Protein AF-A0A8T5UK65-F1 (afdb_monomer_lite)

Sequence (82 aa):
MSEIEVETSTSKLNVLFWAMYDLANTIYSMVIVSLIIFRYIVVIGQLEHGMTYGQASLVFGLVQGIMQGLLAICVPILGAFS

Structure (mmCIF, N/CA/C/O backbone):
data_AF-A0A8T5UK65-F1
#
_entry.id   AF-A0A8T5UK65-F1
#
loop_
_atom_site.group_PDB
_atom_site.id
_atom_site.type_symbol
_atom_site.label_atom_id
_atom_site.label_alt_id
_atom_site.label_comp_id
_atom_site.label_asym_id
_atom_site.label_entity_id
_atom_site.label_seq_id
_atom_site.pdbx_PDB_ins_code
_atom_site.Cartn_x
_atom_site.Cartn_y
_atom_site.Cartn_z
_atom_site.occupancy
_atom_site.B_iso_or_equiv
_atom_site.auth_seq_id
_atom_site.auth_comp_id
_atom_site.auth_asym_id
_atom_site.auth_atom_id
_atom_site.pdbx_PDB_model_num
ATOM 1 N N . MET A 1 1 ? 12.702 36.291 -29.767 1.00 38.56 1 MET A N 1
ATOM 2 C CA . MET A 1 1 ? 13.838 35.360 -29.887 1.00 38.56 1 MET A CA 1
ATOM 3 C C . MET A 1 1 ? 13.348 34.060 -29.289 1.00 38.56 1 MET A C 1
ATOM 5 O O . MET A 1 1 ? 13.164 34.006 -28.085 1.00 38.56 1 MET A O 1
ATOM 9 N N . SER A 1 2 ? 12.924 33.124 -30.136 1.00 42.56 2 SER A N 1
ATOM 10 C CA . SER A 1 2 ? 12.435 31.817 -29.696 1.00 42.56 2 SER A CA 1
ATOM 11 C C . SER A 1 2 ? 13.593 31.081 -29.031 1.00 42.56 2 SER A C 1
ATOM 13 O O . SER A 1 2 ? 14.606 30.851 -29.691 1.00 42.56 2 SER A O 1
ATOM 15 N N . GLU A 1 3 ? 13.470 30.781 -27.740 1.00 51.44 3 GLU A N 1
ATOM 16 C CA . GLU A 1 3 ? 14.345 29.833 -27.052 1.00 51.44 3 GLU A CA 1
ATOM 17 C C . GLU A 1 3 ? 14.250 28.508 -27.803 1.00 51.44 3 GLU A C 1
ATOM 19 O O . GLU A 1 3 ? 13.232 27.823 -27.779 1.00 51.44 3 GLU A O 1
ATOM 24 N N . ILE A 1 4 ? 15.286 28.204 -28.576 1.00 57.81 4 ILE A N 1
ATOM 25 C CA . ILE A 1 4 ? 15.455 26.884 -29.154 1.00 57.81 4 ILE A CA 1
ATOM 26 C C . ILE A 1 4 ? 15.918 26.033 -27.976 1.00 57.81 4 ILE A C 1
ATOM 28 O O . ILE A 1 4 ? 17.078 26.128 -27.576 1.00 57.81 4 ILE A O 1
ATOM 32 N N . GLU A 1 5 ? 14.996 25.278 -27.374 1.00 58.56 5 GLU A N 1
ATOM 33 C CA . GLU A 1 5 ? 15.334 24.190 -26.458 1.00 58.56 5 GLU A CA 1
ATOM 34 C C . GLU A 1 5 ? 16.269 23.250 -27.217 1.00 58.56 5 GLU A C 1
ATOM 36 O O . GLU A 1 5 ? 15.866 22.495 -28.101 1.00 58.56 5 GLU A O 1
ATOM 41 N N . VAL A 1 6 ? 17.566 23.377 -26.948 1.00 58.31 6 VAL A N 1
ATOM 42 C CA . VAL A 1 6 ? 18.565 22.472 -27.495 1.00 58.31 6 VAL A CA 1
ATOM 43 C C . VAL A 1 6 ? 18.290 21.122 -26.849 1.00 58.31 6 VAL A C 1
ATOM 45 O O . VAL A 1 6 ? 18.605 20.939 -25.671 1.00 58.31 6 VAL A O 1
ATOM 48 N N . GLU A 1 7 ? 17.686 20.195 -27.601 1.00 59.34 7 GLU A N 1
ATOM 49 C CA . GLU A 1 7 ? 17.562 18.796 -27.196 1.00 59.34 7 GLU A CA 1
ATOM 50 C C . GLU A 1 7 ? 18.957 18.297 -26.821 1.00 59.34 7 GLU A C 1
ATOM 52 O O . GLU A 1 7 ? 19.833 18.062 -27.658 1.00 59.34 7 GLU A O 1
ATOM 57 N N . THR A 1 8 ? 19.200 18.212 -25.519 1.00 60.94 8 THR A N 1
ATOM 58 C CA . THR A 1 8 ? 20.478 17.765 -24.996 1.00 60.94 8 THR A CA 1
ATOM 59 C C . THR A 1 8 ? 20.544 16.282 -25.317 1.00 60.94 8 THR A C 1
ATOM 61 O O . THR A 1 8 ? 19.691 15.518 -24.861 1.00 60.94 8 THR A O 1
ATOM 64 N N . SER A 1 9 ? 21.517 15.859 -26.132 1.00 59.38 9 SER A N 1
ATOM 65 C CA . SER A 1 9 ? 21.685 14.449 -26.493 1.00 59.38 9 SER A CA 1
ATOM 66 C C . SER A 1 9 ? 21.780 13.627 -25.209 1.00 59.38 9 SER A C 1
ATOM 68 O O . SER A 1 9 ? 22.793 13.662 -24.503 1.00 59.38 9 SER A O 1
ATOM 70 N N . THR A 1 10 ? 20.695 12.948 -24.847 1.00 62.50 10 THR A N 1
ATOM 71 C CA . THR A 1 10 ? 20.604 12.304 -23.544 1.00 62.50 10 THR A CA 1
ATOM 72 C C . THR A 1 10 ? 21.443 11.039 -23.608 1.00 62.50 10 THR A C 1
ATOM 74 O O . THR A 1 10 ? 21.103 10.069 -24.283 1.00 62.50 10 THR A O 1
ATOM 77 N N . SER A 1 11 ? 22.592 11.060 -22.933 1.00 78.06 11 SER A N 1
ATOM 78 C CA . SER A 1 11 ? 23.415 9.865 -22.773 1.00 78.06 11 SER A CA 1
ATOM 79 C C . SER A 1 11 ? 22.581 8.762 -22.119 1.00 78.06 11 SER A C 1
ATOM 81 O O . SER A 1 11 ? 21.826 9.031 -21.183 1.00 78.06 11 SER A O 1
ATOM 83 N N . LYS A 1 12 ? 22.751 7.506 -22.555 1.00 79.19 12 LYS A N 1
ATOM 84 C CA . LYS A 1 12 ? 22.092 6.330 -21.947 1.00 79.19 12 LYS A CA 1
ATOM 85 C C . LYS A 1 12 ? 22.288 6.271 -20.426 1.00 79.19 12 LYS A C 1
ATOM 87 O O . LYS A 1 12 ? 21.425 5.789 -19.704 1.00 79.19 12 LYS A O 1
ATOM 92 N N . LEU A 1 13 ? 23.411 6.802 -19.948 1.00 81.00 13 LEU A N 1
ATOM 93 C CA . LEU A 1 13 ? 23.756 6.882 -18.532 1.00 81.00 13 LEU A CA 1
ATOM 94 C C . LEU A 1 13 ? 22.889 7.920 -17.791 1.00 81.00 13 LEU A C 1
ATOM 96 O O . LEU A 1 13 ? 22.470 7.686 -16.664 1.00 81.00 13 LEU A O 1
ATOM 100 N N . ASN A 1 14 ? 22.537 9.019 -18.461 1.00 86.00 14 ASN A N 1
ATOM 101 C CA . ASN A 1 14 ? 21.618 10.022 -17.929 1.00 86.00 14 ASN A CA 1
ATOM 102 C C . ASN A 1 14 ? 20.178 9.484 -17.869 1.00 86.00 14 ASN A C 1
ATOM 104 O O . ASN A 1 14 ? 19.503 9.681 -16.866 1.00 86.00 14 ASN A O 1
ATOM 108 N N . VAL A 1 15 ? 19.735 8.731 -18.890 1.00 87.81 15 VAL A N 1
ATOM 109 C CA . VAL A 1 15 ? 18.431 8.030 -18.863 1.00 87.81 15 VAL A CA 1
ATOM 110 C C . VAL A 1 15 ? 18.349 7.077 -17.671 1.00 87.81 15 VAL A C 1
ATOM 112 O O . VAL A 1 15 ? 17.344 7.062 -16.967 1.00 87.81 15 VAL A O 1
ATOM 115 N N . LEU A 1 16 ? 19.414 6.310 -17.412 1.00 89.94 16 LEU A N 1
ATOM 116 C CA . LEU A 1 16 ? 19.465 5.404 -16.265 1.00 89.94 16 LEU A CA 1
ATOM 117 C C . LEU A 1 16 ? 19.341 6.1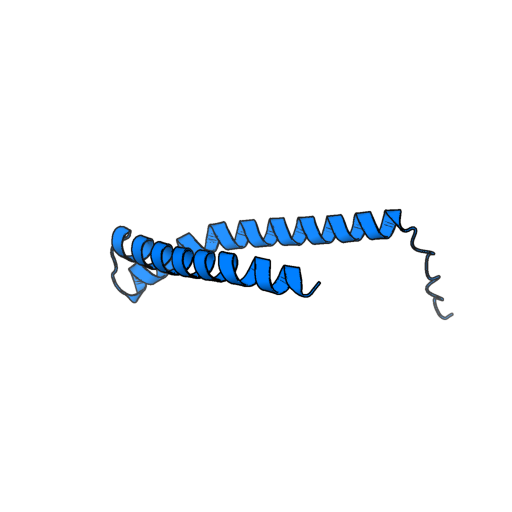63 -14.938 1.00 89.94 16 LEU A C 1
ATOM 119 O O . LEU A 1 16 ? 18.584 5.736 -14.073 1.00 89.94 16 LEU A O 1
ATOM 123 N N . PHE A 1 17 ? 20.050 7.284 -14.770 1.00 89.75 17 PHE A N 1
ATOM 124 C CA . PHE A 1 17 ? 19.942 8.084 -13.547 1.00 89.75 17 PHE A CA 1
ATOM 125 C C . PHE A 1 17 ? 18.539 8.649 -13.336 1.00 89.75 17 PHE A C 1
ATOM 127 O O . PHE A 1 17 ? 18.033 8.577 -12.218 1.00 89.75 17 PHE A O 1
ATOM 134 N N . TRP A 1 18 ? 17.889 9.135 -14.393 1.00 92.44 18 TRP A N 1
ATOM 135 C CA . TRP A 1 18 ? 16.500 9.588 -14.321 1.00 92.44 18 TRP A CA 1
ATOM 136 C C . TRP A 1 18 ? 15.536 8.450 -13.975 1.00 92.44 18 TRP A C 1
ATOM 138 O O . TRP A 1 18 ? 14.728 8.594 -13.064 1.00 92.44 18 TRP A O 1
ATOM 148 N N . ALA A 1 19 ? 15.681 7.282 -14.604 1.00 90.56 19 ALA A N 1
ATOM 149 C CA . ALA A 1 19 ? 14.861 6.114 -14.285 1.00 90.56 19 ALA A CA 1
ATOM 150 C C . ALA A 1 19 ? 15.057 5.639 -12.832 1.00 90.56 19 ALA A C 1
ATOM 152 O O . ALA A 1 19 ? 14.095 5.285 -12.153 1.00 90.56 19 ALA A O 1
ATOM 153 N N . MET A 1 20 ? 16.294 5.660 -12.327 1.00 92.12 20 MET A N 1
ATOM 154 C CA . MET A 1 20 ? 16.597 5.324 -10.932 1.00 92.12 20 MET A CA 1
ATOM 155 C C . MET A 1 20 ? 16.042 6.361 -9.952 1.00 92.12 20 MET A C 1
ATOM 157 O O . MET A 1 20 ? 15.590 5.993 -8.868 1.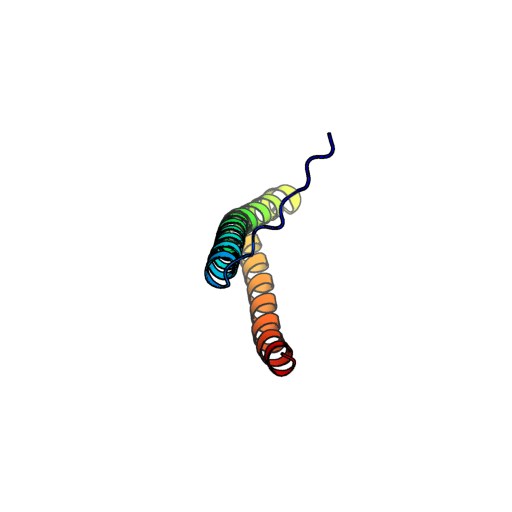00 92.12 20 MET A O 1
ATOM 161 N N . TYR A 1 21 ? 16.061 7.640 -10.323 1.00 93.44 21 TYR A N 1
ATOM 162 C CA . TYR A 1 21 ? 15.459 8.714 -9.540 1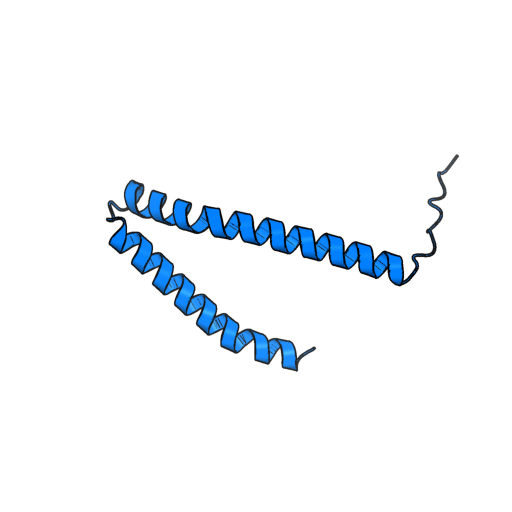.00 93.44 21 TYR A CA 1
ATOM 163 C C . TYR A 1 21 ? 13.936 8.542 -9.432 1.00 93.44 21 TYR A C 1
ATOM 165 O O . TYR A 1 21 ? 13.393 8.566 -8.327 1.00 93.44 21 TYR A O 1
ATOM 173 N N . ASP A 1 22 ? 13.256 8.256 -10.544 1.00 94.31 22 ASP A N 1
ATOM 174 C CA . ASP A 1 22 ? 11.813 7.987 -10.554 1.00 94.31 22 ASP A CA 1
ATOM 175 C C . ASP A 1 22 ? 11.453 6.717 -9.774 1.00 94.31 22 ASP A C 1
ATOM 177 O O . ASP A 1 22 ? 10.476 6.696 -9.016 1.00 94.31 22 ASP A O 1
ATOM 181 N N . LEU A 1 23 ? 12.273 5.668 -9.889 1.00 91.94 23 LEU A N 1
ATOM 182 C CA . LEU A 1 23 ? 12.123 4.458 -9.087 1.00 91.94 23 LEU A CA 1
ATOM 183 C C . LEU A 1 23 ? 12.243 4.770 -7.589 1.00 91.94 23 LEU A C 1
ATOM 185 O O . LEU A 1 23 ? 11.402 4.332 -6.802 1.00 91.94 23 LEU A O 1
ATOM 189 N N . ALA A 1 24 ? 13.252 5.547 -7.190 1.00 93.06 24 ALA A N 1
ATOM 190 C CA . ALA A 1 24 ? 13.451 5.940 -5.799 1.00 93.06 24 ALA A CA 1
ATOM 191 C C . ALA A 1 24 ? 12.258 6.744 -5.261 1.00 93.06 24 ALA A C 1
ATOM 193 O O . ALA A 1 24 ? 11.764 6.449 -4.171 1.00 93.06 24 ALA A O 1
ATOM 194 N N . ASN A 1 25 ? 11.739 7.693 -6.043 1.00 94.62 25 ASN A N 1
ATOM 195 C CA . ASN A 1 25 ? 10.551 8.469 -5.684 1.00 94.62 25 ASN A CA 1
ATOM 196 C C . ASN A 1 25 ? 9.304 7.589 -5.542 1.00 94.62 25 ASN A C 1
ATOM 198 O O . ASN A 1 25 ? 8.517 7.770 -4.609 1.00 94.62 25 ASN A O 1
ATOM 202 N N . THR A 1 26 ? 9.141 6.606 -6.428 1.00 94.81 26 THR A N 1
ATOM 203 C CA . THR A 1 26 ? 8.023 5.656 -6.383 1.00 94.81 26 THR A CA 1
ATOM 204 C C . THR A 1 26 ? 8.092 4.795 -5.126 1.00 94.81 26 THR A C 1
ATOM 206 O O . THR A 1 26 ? 7.108 4.695 -4.395 1.00 94.81 26 THR A O 1
ATOM 209 N N . ILE A 1 27 ? 9.261 4.220 -4.820 1.00 91.69 27 ILE A N 1
ATOM 210 C CA . ILE A 1 27 ? 9.463 3.408 -3.612 1.00 91.69 27 ILE A CA 1
ATOM 211 C C . ILE A 1 27 ? 9.218 4.251 -2.360 1.00 91.69 27 ILE A C 1
ATOM 213 O O . ILE A 1 27 ? 8.468 3.833 -1.480 1.00 91.69 27 ILE A O 1
ATOM 217 N N . TYR A 1 28 ? 9.806 5.446 -2.288 1.00 92.56 28 TYR A N 1
ATOM 218 C CA . TYR A 1 28 ? 9.640 6.347 -1.150 1.00 92.56 28 TYR A CA 1
ATOM 219 C C . TYR A 1 28 ? 8.164 6.684 -0.900 1.00 92.56 28 TYR A C 1
ATOM 221 O O . TYR A 1 28 ? 7.663 6.527 0.216 1.00 92.56 28 TYR A O 1
ATOM 229 N N . SER A 1 29 ? 7.447 7.065 -1.958 1.00 92.19 29 SER A N 1
ATOM 230 C CA . SER A 1 29 ? 6.018 7.380 -1.891 1.00 92.19 29 SER A CA 1
ATOM 231 C C . SER A 1 29 ? 5.196 6.171 -1.443 1.00 92.19 29 SER A C 1
ATOM 233 O O . SER A 1 29 ? 4.365 6.289 -0.543 1.00 92.19 29 SER A O 1
ATOM 235 N N . MET A 1 30 ? 5.467 4.987 -1.999 1.00 90.75 30 MET A N 1
ATOM 236 C CA . MET A 1 30 ? 4.761 3.757 -1.632 1.00 90.75 30 MET A CA 1
ATOM 237 C C . MET A 1 30 ? 5.000 3.352 -0.176 1.00 90.75 30 MET A C 1
ATOM 239 O O . MET A 1 30 ? 4.064 2.928 0.503 1.00 90.75 30 MET A O 1
ATOM 243 N N . VAL A 1 31 ? 6.220 3.530 0.341 1.00 88.31 31 VAL A N 1
ATOM 244 C CA . VAL A 1 31 ? 6.530 3.261 1.752 1.00 88.31 31 VAL A CA 1
ATOM 245 C C . VAL A 1 31 ? 5.718 4.180 2.661 1.00 88.31 31 VAL A C 1
ATOM 247 O O . VAL A 1 31 ? 5.052 3.686 3.571 1.00 88.31 31 VAL A O 1
ATOM 250 N N . ILE A 1 32 ? 5.691 5.490 2.395 1.00 89.69 32 ILE A N 1
ATOM 251 C CA . ILE A 1 32 ? 4.892 6.441 3.186 1.00 89.69 32 ILE A CA 1
ATOM 252 C C . ILE A 1 32 ? 3.411 6.059 3.171 1.00 89.69 32 ILE A C 1
ATOM 254 O O . ILE A 1 32 ? 2.781 5.993 4.228 1.00 89.69 32 ILE A O 1
ATOM 258 N N . VAL A 1 33 ? 2.864 5.760 1.991 1.00 90.19 33 VAL A N 1
ATOM 259 C CA . VAL A 1 33 ? 1.463 5.346 1.848 1.00 90.19 33 VAL A CA 1
ATOM 260 C C . VAL A 1 33 ? 1.189 4.083 2.668 1.00 90.19 33 VAL A C 1
ATOM 262 O O . VAL A 1 33 ? 0.218 4.049 3.422 1.00 90.19 33 VAL A O 1
ATOM 265 N N . SER A 1 34 ? 2.067 3.077 2.602 1.00 84.44 34 SER A N 1
ATOM 266 C CA . SER A 1 34 ? 1.895 1.821 3.344 1.00 84.44 34 SER A CA 1
ATOM 267 C C . SER A 1 34 ? 1.901 2.008 4.867 1.00 84.44 34 SER A C 1
ATOM 269 O O . SER A 1 34 ? 1.123 1.362 5.570 1.00 84.44 34 SER A O 1
ATOM 271 N N . LEU A 1 35 ? 2.715 2.935 5.384 1.00 85.69 35 LEU A N 1
ATOM 272 C CA . LEU A 1 35 ? 2.779 3.242 6.816 1.00 85.69 35 LEU A CA 1
ATOM 273 C C . LEU A 1 35 ? 1.507 3.938 7.313 1.00 85.69 35 LEU A C 1
ATOM 275 O O . LEU A 1 35 ? 1.056 3.696 8.434 1.00 85.69 35 LEU A O 1
ATOM 279 N N . ILE A 1 36 ? 0.922 4.804 6.485 1.00 90.00 36 ILE A N 1
ATOM 280 C CA . ILE A 1 36 ? -0.249 5.601 6.860 1.00 90.00 36 ILE A CA 1
ATOM 281 C C . ILE A 1 36 ? -1.540 4.790 6.716 1.00 90.00 36 ILE A C 1
ATOM 283 O O . ILE A 1 36 ? -2.426 4.901 7.567 1.00 90.00 36 ILE A O 1
ATOM 287 N N . ILE A 1 37 ? -1.652 3.946 5.685 1.00 89.81 37 ILE A N 1
ATOM 288 C CA . ILE A 1 37 ? -2.916 3.283 5.339 1.00 89.81 37 ILE A CA 1
ATOM 289 C C . ILE A 1 37 ? -3.406 2.329 6.432 1.00 89.81 37 ILE A C 1
ATOM 291 O O . ILE A 1 37 ? -4.600 2.298 6.729 1.00 89.81 37 ILE A O 1
ATOM 295 N N . PHE A 1 38 ? -2.487 1.617 7.095 1.00 86.00 38 PHE A N 1
ATOM 296 C CA . PHE A 1 38 ? -2.829 0.730 8.207 1.00 86.00 38 PHE A CA 1
ATOM 297 C C . PHE A 1 38 ? -3.485 1.511 9.345 1.00 86.00 38 PHE A C 1
ATOM 299 O O . PHE A 1 38 ? -4.565 1.165 9.824 1.00 86.00 38 PHE A O 1
ATOM 306 N N . ARG A 1 39 ? -2.848 2.614 9.751 1.00 86.50 39 ARG A N 1
ATOM 307 C CA . ARG A 1 39 ? -3.343 3.454 10.840 1.00 86.50 39 ARG A CA 1
ATOM 308 C C . ARG A 1 39 ? -4.667 4.117 10.473 1.00 86.50 39 ARG A C 1
ATOM 310 O O . ARG A 1 39 ? -5.548 4.198 11.320 1.00 86.50 39 ARG A O 1
ATOM 317 N N . TYR A 1 40 ? -4.817 4.539 9.221 1.00 88.94 40 TYR A N 1
ATOM 318 C CA . TYR A 1 40 ? -6.050 5.127 8.707 1.00 88.94 40 TYR A CA 1
ATOM 319 C C . TYR A 1 40 ? -7.235 4.153 8.788 1.00 88.94 40 TYR A C 1
ATOM 321 O O . TYR A 1 40 ? -8.274 4.498 9.345 1.00 88.94 40 TYR A O 1
ATOM 329 N N . ILE A 1 41 ? -7.060 2.913 8.323 1.00 86.50 41 ILE A N 1
ATOM 330 C CA . ILE A 1 41 ? -8.118 1.891 8.347 1.00 86.50 41 ILE A CA 1
ATOM 331 C C . ILE A 1 41 ? -8.492 1.501 9.779 1.00 86.50 41 ILE A C 1
ATOM 333 O O . ILE A 1 41 ? -9.673 1.339 10.081 1.00 86.50 41 ILE A O 1
ATOM 337 N N . VAL A 1 42 ? -7.512 1.404 10.680 1.00 86.38 42 VAL A N 1
ATOM 338 C CA . VAL A 1 42 ? -7.782 1.158 12.103 1.00 86.38 42 VAL A CA 1
ATOM 339 C C . VAL A 1 42 ? -8.605 2.297 12.710 1.00 86.38 42 VAL A C 1
ATOM 341 O O . VAL A 1 42 ? -9.592 2.028 13.390 1.00 86.38 42 VAL A O 1
ATOM 344 N N . VAL A 1 43 ? -8.247 3.555 12.436 1.00 89.44 43 VAL A N 1
ATOM 345 C CA . VAL A 1 43 ? -8.974 4.726 12.950 1.00 89.44 43 VAL A CA 1
ATOM 346 C C . VAL A 1 43 ? -10.416 4.753 12.441 1.00 89.44 43 VAL A C 1
ATOM 348 O O . VAL A 1 43 ? -11.326 4.941 13.243 1.00 89.44 43 VAL A O 1
ATOM 351 N N . ILE A 1 44 ? -10.646 4.503 11.150 1.00 89.75 44 ILE A N 1
ATOM 352 C CA . ILE A 1 44 ? -12.004 4.428 10.586 1.00 89.75 44 ILE A CA 1
ATOM 353 C C . ILE A 1 44 ? -12.794 3.276 11.205 1.00 89.75 44 ILE A C 1
ATOM 355 O O . ILE A 1 44 ? -13.917 3.476 11.661 1.00 89.75 44 ILE A O 1
ATOM 359 N N . GLY A 1 45 ? -12.205 2.080 11.288 1.00 86.94 45 GLY A N 1
ATOM 360 C CA . GLY A 1 45 ? -12.868 0.920 11.885 1.00 86.94 45 GLY A CA 1
ATOM 361 C C . GLY A 1 45 ? -13.299 1.175 13.332 1.00 86.94 45 GLY A C 1
ATOM 362 O O . GLY A 1 45 ? -14.388 0.770 13.736 1.00 86.94 45 GLY A O 1
ATOM 363 N N . GLN A 1 46 ? -12.479 1.894 14.101 1.00 86.31 46 GLN A N 1
ATOM 364 C CA . GLN A 1 46 ? -12.792 2.262 15.480 1.00 86.31 46 GLN A CA 1
ATOM 365 C C . GLN A 1 46 ? -13.842 3.377 15.577 1.00 86.31 46 GLN A C 1
ATOM 367 O O . GLN A 1 46 ? -14.760 3.264 16.387 1.00 86.31 46 GLN A O 1
ATOM 372 N N . LEU A 1 47 ? -13.720 4.441 14.776 1.00 88.12 47 LEU A N 1
ATOM 373 C CA . LEU A 1 47 ? -14.578 5.627 14.873 1.00 88.12 47 LEU A CA 1
ATOM 374 C C . LEU A 1 47 ? -15.950 5.440 14.220 1.00 88.12 47 LEU A C 1
ATOM 376 O O . LEU A 1 47 ? -16.950 5.870 14.785 1.00 88.12 47 LEU A O 1
ATOM 380 N N . GLU A 1 48 ? -16.007 4.811 13.048 1.00 87.94 48 GLU A N 1
ATOM 381 C CA . GLU A 1 48 ? -17.241 4.701 12.260 1.00 87.94 48 GLU A CA 1
ATOM 382 C C . GLU A 1 48 ? -17.993 3.398 12.529 1.00 87.94 48 GLU A C 1
ATOM 384 O O . GLU A 1 48 ? -19.222 3.364 12.494 1.00 87.94 48 GLU A O 1
ATOM 389 N N . HIS A 1 49 ? -17.265 2.322 12.834 1.00 86.50 49 HIS A N 1
ATOM 390 C CA . HIS A 1 49 ? -17.847 0.990 13.011 1.00 86.50 49 HIS A CA 1
ATOM 391 C C . HIS A 1 49 ? -17.765 0.465 14.448 1.00 86.50 49 HIS A C 1
ATOM 393 O O . HIS A 1 49 ? -18.210 -0.653 14.710 1.00 86.50 49 HIS A O 1
ATOM 399 N N . GLY A 1 50 ? -17.202 1.242 15.382 1.00 88.44 50 GLY A N 1
ATOM 400 C CA . GLY A 1 50 ? -17.066 0.848 16.788 1.00 88.44 50 GLY A CA 1
ATOM 401 C C . GLY A 1 50 ? -16.231 -0.419 16.992 1.00 88.44 50 GLY A C 1
ATOM 402 O O . GLY A 1 50 ? -16.364 -1.091 18.015 1.00 88.44 50 GLY A O 1
ATOM 403 N N . MET A 1 51 ? -15.402 -0.789 16.011 1.00 90.19 51 MET A N 1
ATOM 404 C CA . MET A 1 51 ? -14.610 -2.010 16.063 1.00 90.19 51 MET A CA 1
ATOM 405 C C . MET A 1 51 ? -13.503 -1.885 17.103 1.00 90.19 51 MET A C 1
ATOM 407 O O . MET A 1 51 ? -12.913 -0.826 17.306 1.00 90.19 51 MET A O 1
ATOM 411 N N . THR A 1 52 ? -13.149 -3.002 17.730 1.00 90.62 52 THR A N 1
ATOM 412 C CA . THR A 1 52 ? -11.922 -3.063 18.528 1.00 90.62 52 THR A CA 1
ATOM 413 C C . THR A 1 52 ? -10.694 -3.039 17.614 1.00 90.62 52 THR A C 1
ATOM 415 O O . THR A 1 52 ? -10.755 -3.456 16.454 1.00 90.62 52 THR A O 1
ATOM 418 N N . TYR A 1 53 ? -9.544 -2.607 18.143 1.00 87.25 53 TYR A N 1
ATOM 419 C CA . TYR A 1 53 ? -8.272 -2.622 17.404 1.00 87.25 53 TYR A CA 1
ATOM 420 C C . TYR A 1 53 ? -7.972 -4.004 16.798 1.00 87.25 53 TYR A C 1
ATOM 422 O O . TYR A 1 53 ? -7.555 -4.113 15.644 1.00 87.25 53 TYR A O 1
ATOM 430 N N . GLY A 1 54 ? -8.237 -5.072 17.559 1.00 88.19 54 GLY A N 1
ATOM 431 C CA . GLY A 1 54 ? -8.051 -6.450 17.107 1.00 88.19 54 GLY A CA 1
ATOM 432 C C . GLY A 1 54 ? -8.920 -6.796 15.898 1.00 88.19 54 GLY A C 1
ATOM 433 O O . GLY A 1 54 ? -8.424 -7.366 14.938 1.00 88.19 54 GLY A O 1
ATOM 434 N N . GLN A 1 55 ? -10.193 -6.400 15.893 1.00 88.62 55 GLN A N 1
ATOM 435 C CA . GLN A 1 55 ? -11.091 -6.665 14.765 1.00 88.62 55 GLN A CA 1
ATOM 436 C C . GLN A 1 55 ? -10.683 -5.890 13.508 1.00 88.62 55 GLN A C 1
ATOM 438 O O . GLN A 1 55 ? -10.573 -6.485 12.439 1.00 88.62 55 GLN A O 1
ATOM 443 N N . ALA A 1 56 ? -10.404 -4.589 13.635 1.00 88.88 56 ALA A N 1
ATOM 444 C CA . ALA A 1 56 ? -10.011 -3.756 12.497 1.00 88.88 56 ALA A CA 1
ATOM 445 C C . ALA A 1 56 ? -8.678 -4.218 11.876 1.00 88.88 56 ALA A C 1
ATOM 447 O O . ALA A 1 56 ? -8.548 -4.304 10.654 1.00 88.88 56 ALA A O 1
ATOM 448 N N . SER A 1 57 ? -7.702 -4.583 12.715 1.00 88.75 57 SER A N 1
ATOM 449 C CA . SER A 1 57 ? -6.414 -5.121 12.255 1.00 88.75 57 SER A CA 1
ATOM 450 C C . SER A 1 57 ? -6.545 -6.490 11.585 1.00 88.75 57 SER A C 1
ATOM 452 O O . SER A 1 57 ? -5.870 -6.738 10.588 1.00 88.75 57 SER A O 1
ATOM 454 N N . LEU A 1 58 ? -7.441 -7.355 12.071 1.00 90.94 58 LEU A N 1
ATOM 455 C CA . LEU A 1 58 ? -7.704 -8.662 11.464 1.00 90.94 58 LEU A CA 1
ATOM 456 C C . LEU A 1 58 ? -8.350 -8.505 10.079 1.00 90.94 58 LEU A C 1
ATOM 458 O O . LEU A 1 58 ? -7.907 -9.145 9.128 1.00 90.94 58 LEU A O 1
ATOM 462 N N . VAL A 1 59 ? -9.331 -7.605 9.938 1.00 89.94 59 VAL A N 1
ATOM 463 C CA . VAL A 1 59 ? -9.956 -7.285 8.640 1.00 89.94 59 VAL A CA 1
ATOM 464 C C . VAL A 1 59 ? -8.917 -6.759 7.652 1.00 89.94 59 VAL A C 1
ATOM 466 O O . VAL A 1 59 ? -8.827 -7.264 6.534 1.00 89.94 59 VAL A O 1
ATOM 469 N N . PHE A 1 60 ? -8.094 -5.793 8.068 1.00 89.69 60 PHE A N 1
ATOM 470 C CA . PHE A 1 60 ? -7.025 -5.274 7.219 1.00 89.69 60 PHE A CA 1
ATOM 471 C C . PHE A 1 60 ? -6.033 -6.370 6.809 1.00 89.69 60 PHE A C 1
ATOM 473 O O . PHE A 1 60 ? -5.705 -6.491 5.631 1.00 89.69 60 PHE A O 1
ATOM 480 N N . GLY A 1 61 ? -5.600 -7.204 7.758 1.00 90.94 61 GLY A N 1
ATOM 481 C CA . GLY A 1 61 ? -4.678 -8.309 7.496 1.00 90.94 61 GLY A CA 1
ATOM 482 C C . GLY A 1 61 ? -5.243 -9.341 6.516 1.00 90.94 61 GLY A C 1
ATOM 483 O O . GLY A 1 61 ? -4.520 -9.809 5.639 1.00 90.94 61 GLY A O 1
ATOM 484 N N . LEU A 1 62 ? -6.540 -9.654 6.608 1.00 93.62 62 LEU A N 1
ATOM 485 C CA . LEU A 1 62 ? -7.234 -10.533 5.661 1.00 93.62 62 LEU A CA 1
ATOM 486 C C . LEU A 1 62 ? -7.233 -9.952 4.246 1.00 93.62 62 LEU A C 1
ATOM 488 O O . LEU A 1 62 ? -6.849 -10.639 3.299 1.00 93.62 62 LEU A O 1
ATOM 492 N N . VAL A 1 63 ? -7.620 -8.683 4.103 1.00 91.62 63 VAL A N 1
ATOM 493 C CA . VAL A 1 63 ? -7.633 -7.995 2.804 1.00 91.62 63 VAL A CA 1
ATOM 494 C C . VAL A 1 63 ? -6.224 -7.932 2.219 1.00 91.62 63 VAL A C 1
ATOM 496 O O . VAL A 1 63 ? -6.027 -8.275 1.054 1.00 91.62 63 VAL A O 1
ATOM 499 N N . GLN A 1 64 ? -5.229 -7.568 3.029 1.00 91.38 64 GLN A N 1
ATOM 500 C CA . GLN A 1 64 ? -3.834 -7.532 2.603 1.00 91.38 64 GLN A CA 1
ATOM 501 C C . GLN A 1 64 ? -3.350 -8.919 2.157 1.00 91.38 64 GLN A C 1
ATOM 503 O O . GLN A 1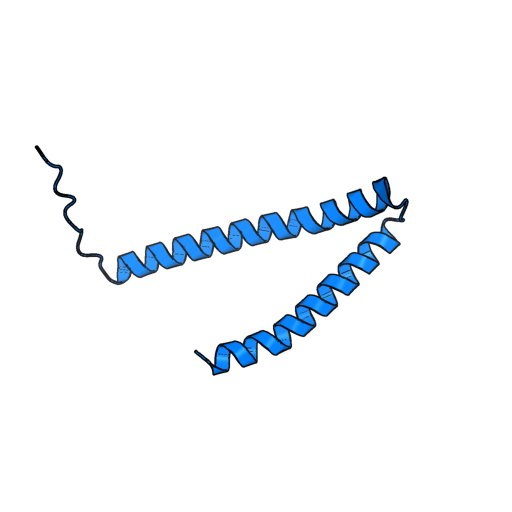 64 ? -2.716 -9.034 1.112 1.00 91.38 64 GLN A O 1
ATOM 508 N N . GLY A 1 65 ? -3.684 -9.979 2.896 1.00 93.69 65 GLY A N 1
ATOM 509 C CA . GLY A 1 65 ? -3.342 -11.354 2.531 1.00 93.69 65 GLY A CA 1
ATOM 510 C C . GLY A 1 65 ? -3.939 -11.781 1.188 1.00 93.69 65 GLY A C 1
ATOM 511 O O . GLY A 1 65 ? -3.225 -12.330 0.349 1.00 93.69 65 GLY A O 1
ATOM 512 N N . ILE A 1 66 ? -5.217 -11.469 0.945 1.00 95.81 66 ILE A N 1
ATOM 513 C CA . ILE A 1 66 ? -5.882 -11.741 -0.339 1.00 95.81 66 ILE A CA 1
ATOM 514 C C . ILE A 1 66 ? -5.179 -10.991 -1.475 1.00 95.81 66 ILE A C 1
ATOM 516 O O . ILE A 1 66 ? -4.864 -11.591 -2.502 1.00 95.81 66 ILE A O 1
ATOM 520 N N . MET A 1 67 ? -4.873 -9.706 -1.282 1.00 92.62 67 MET A N 1
ATOM 521 C CA . MET A 1 67 ? -4.172 -8.897 -2.284 1.00 92.62 67 MET A CA 1
ATOM 522 C C . MET A 1 67 ? -2.781 -9.451 -2.609 1.00 92.62 67 MET A C 1
ATOM 524 O O . MET A 1 67 ? -2.420 -9.537 -3.781 1.00 92.62 67 MET A O 1
ATOM 528 N N . GLN A 1 68 ? -2.022 -9.888 -1.600 1.00 91.56 68 GLN A N 1
ATOM 529 C CA . GLN A 1 68 ? -0.716 -10.521 -1.809 1.00 91.56 68 GLN A CA 1
ATOM 530 C C . GLN A 1 68 ? -0.841 -11.850 -2.560 1.00 91.56 68 GLN A C 1
ATOM 532 O O . GLN A 1 68 ? -0.022 -12.137 -3.431 1.00 91.56 68 GLN A O 1
ATOM 537 N N . GLY A 1 69 ? -1.883 -12.637 -2.276 1.00 94.38 69 GLY A N 1
ATOM 538 C CA . GLY A 1 69 ? -2.185 -13.860 -3.019 1.00 94.38 69 GLY A CA 1
ATOM 539 C C . GLY A 1 69 ? -2.494 -13.588 -4.494 1.00 94.38 69 GLY A C 1
ATOM 540 O O . GLY A 1 69 ? -1.949 -14.255 -5.370 1.00 94.38 69 GLY A O 1
ATOM 541 N N . LEU A 1 70 ? -3.310 -12.569 -4.780 1.00 93.56 70 LEU A N 1
ATOM 542 C CA . LEU A 1 70 ? -3.606 -12.150 -6.153 1.00 93.56 70 LEU A CA 1
ATOM 543 C C . LEU A 1 70 ? -2.344 -11.672 -6.878 1.00 93.56 70 LEU A C 1
ATOM 545 O O . LEU A 1 70 ? -2.091 -12.094 -8.003 1.00 93.56 70 LEU A O 1
ATOM 549 N N . LEU A 1 71 ? -1.520 -10.843 -6.232 1.00 91.75 71 LEU A N 1
ATOM 550 C CA . LEU A 1 71 ? -0.256 -10.378 -6.808 1.00 91.75 71 LEU A CA 1
ATOM 551 C C . LEU A 1 71 ? 0.707 -11.532 -7.094 1.00 91.75 71 LEU A C 1
ATOM 553 O O . LEU A 1 71 ? 1.320 -11.550 -8.158 1.00 91.75 71 LEU A O 1
ATOM 557 N N . ALA A 1 72 ? 0.801 -12.521 -6.204 1.00 92.38 72 ALA A N 1
ATOM 558 C CA . ALA A 1 72 ? 1.641 -13.698 -6.414 1.00 92.38 72 ALA A CA 1
ATOM 559 C C . ALA A 1 72 ? 1.250 -14.497 -7.671 1.00 92.38 72 ALA A C 1
ATOM 561 O O . ALA A 1 72 ? 2.113 -15.119 -8.285 1.00 92.38 72 ALA A O 1
ATOM 562 N N . ILE A 1 73 ? -0.024 -14.456 -8.073 1.00 92.94 73 ILE A N 1
ATOM 563 C CA . ILE A 1 73 ? -0.521 -15.091 -9.301 1.00 92.94 73 ILE A CA 1
ATOM 564 C C . ILE A 1 73 ? -0.335 -14.167 -10.512 1.00 92.94 73 ILE A C 1
ATOM 566 O O . ILE A 1 73 ? 0.138 -14.604 -11.560 1.00 92.94 73 ILE A O 1
ATOM 570 N N . CYS A 1 74 ? -0.687 -12.887 -10.385 1.00 90.00 74 CYS A N 1
ATOM 571 C CA . CYS A 1 74 ? -0.663 -11.934 -11.494 1.00 90.00 74 CYS A CA 1
ATOM 572 C C . CYS A 1 74 ? 0.757 -11.572 -11.950 1.00 90.00 74 CYS A C 1
ATOM 574 O O . CYS A 1 74 ? 0.974 -11.391 -13.145 1.00 90.00 74 CYS A O 1
ATOM 576 N N . VAL A 1 75 ? 1.726 -11.470 -11.032 1.00 90.62 75 VAL A N 1
ATOM 577 C CA . VAL A 1 75 ? 3.105 -11.062 -11.360 1.00 90.62 75 VAL A CA 1
ATOM 578 C C . VAL A 1 75 ? 3.785 -12.041 -12.331 1.00 90.62 75 VAL A C 1
ATOM 580 O O . VAL A 1 75 ? 4.281 -11.574 -13.355 1.00 90.62 75 VAL A O 1
ATOM 583 N N . PRO A 1 76 ? 3.774 -13.372 -12.109 1.00 87.38 76 PRO A N 1
ATOM 584 C CA . PRO A 1 76 ? 4.294 -14.330 -13.087 1.00 87.38 76 PRO A CA 1
ATOM 585 C C . PRO A 1 76 ? 3.585 -14.269 -14.442 1.00 87.38 76 PRO A C 1
ATOM 587 O O . PRO A 1 76 ? 4.239 -14.383 -15.474 1.00 87.38 76 PRO A O 1
ATOM 590 N N . ILE A 1 77 ? 2.261 -14.074 -14.447 1.00 88.50 77 ILE A N 1
ATOM 591 C CA . ILE A 1 77 ? 1.468 -13.992 -15.681 1.00 88.50 77 ILE A CA 1
ATOM 592 C C . ILE A 1 77 ? 1.893 -12.774 -16.501 1.00 88.50 77 ILE A C 1
ATOM 594 O O . ILE A 1 77 ? 2.193 -12.906 -17.681 1.00 88.50 77 ILE A O 1
ATOM 598 N N . LEU A 1 78 ? 1.960 -11.595 -15.880 1.00 84.06 78 LEU A N 1
ATOM 599 C CA . LEU A 1 78 ? 2.384 -10.366 -16.554 1.00 84.06 78 LEU A CA 1
ATOM 600 C C . LEU A 1 78 ? 3.852 -10.427 -16.987 1.00 84.06 78 LEU A C 1
ATOM 602 O O . LEU A 1 78 ? 4.172 -9.987 -18.086 1.00 84.06 78 LEU A O 1
ATOM 606 N N . GLY A 1 79 ? 4.722 -11.023 -16.169 1.00 78.06 79 GLY A N 1
ATOM 607 C CA . GLY A 1 79 ? 6.123 -11.251 -16.522 1.00 78.06 79 GLY A CA 1
ATOM 608 C C . GLY A 1 79 ? 6.315 -12.222 -17.690 1.00 78.06 79 GLY A C 1
ATOM 609 O O . GLY A 1 79 ? 7.325 -12.147 -18.373 1.00 78.06 79 GLY A O 1
ATOM 610 N N . ALA A 1 80 ? 5.350 -13.106 -17.960 1.00 76.56 80 ALA A N 1
ATOM 611 C CA . ALA A 1 80 ? 5.377 -13.969 -19.140 1.00 76.56 80 ALA A CA 1
ATOM 612 C C . ALA A 1 80 ? 4.971 -13.241 -20.439 1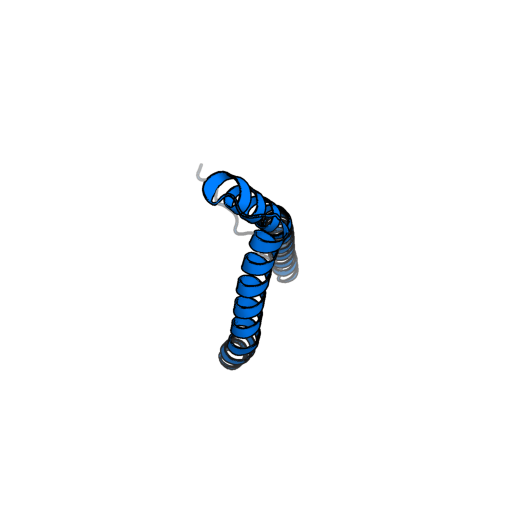.00 76.56 80 ALA A C 1
ATOM 614 O O . ALA A 1 80 ? 5.219 -13.766 -21.522 1.00 76.56 80 ALA A O 1
ATOM 615 N N . PHE A 1 81 ? 4.342 -12.061 -20.345 1.00 70.44 81 PHE A N 1
ATOM 616 C CA . PHE A 1 81 ? 3.926 -11.249 -21.496 1.00 70.44 81 PHE A CA 1
ATOM 617 C C . PHE A 1 81 ? 4.914 -10.125 -21.864 1.00 70.44 81 PHE A C 1
ATOM 619 O O . PHE A 1 81 ? 4.714 -9.493 -22.903 1.00 70.44 81 PHE A O 1
ATOM 626 N N . SER A 1 82 ? 5.939 -9.859 -21.041 1.00 50.62 82 SER A N 1
ATOM 627 C CA . SER A 1 82 ? 7.006 -8.875 -21.313 1.00 50.62 82 SER A CA 1
ATOM 628 C C . 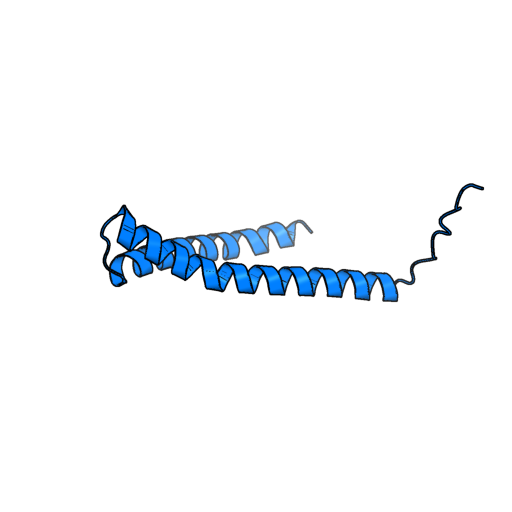SER A 1 82 ? 8.255 -9.532 -21.883 1.00 50.62 82 SER A C 1
ATOM 630 O O . SER A 1 82 ? 8.832 -8.966 -22.833 1.00 50.62 82 SER A O 1
#

pLDDT: mean 84.35, std 12.76, range [38.56, 95.81]

Radius of gyration: 21.35 Å; chains: 1; bounding box: 42×50×48 Å

Secondary structure (DSSP, 8-state):
-----------HHHHHHHHHHHHHHHHHHHHHHHHHHHHHHHHHHHHHH---HHHHHHHHHHHHHHHHHHHHHHHHHHHTT-

Foldseek 3Di:
DDPPPPPDPQDPVNVVVVVVVVVVVVVVVVVVCVVVVLVVQLVCCCPVVVDDSVVSNVVVVVVVVVVVVVCVVVVVVVVVVD